Protein AF-A0A931T8P1-F1 (afdb_monomer)

Nearest PDB structures (foldseek):
  6kga-assembly1_B  TM=2.476E-01  e=2.504E-01  Dromaius novaehollandiae
  2adz-assembly1_A  TM=4.518E-01  e=5.909E+00  Mus musculus
  7ud3-assembly2_C  TM=3.836E-01  e=9.209E+00  Homo sapiens

Solvent-accessible surface area (backbone atoms only — not comparable to full-atom values): 9535 Å² total; per-residue (Å²): 138,86,88,91,84,83,76,74,70,63,64,65,60,59,72,73,62,67,66,75,72,89,51,66,52,67,43,78,44,96,94,48,75,41,74,41,52,56,93,40,52,57,34,38,37,40,29,64,52,65,60,58,73,47,12,34,28,38,38,31,31,76,99,34,92,88,38,49,74,38,52,19,65,61,14,51,51,47,50,47,52,45,61,70,35,59,73,64,40,67,45,34,51,75,42,84,44,93,87,20,41,32,30,44,32,58,89,43,52,78,48,77,48,78,44,74,61,49,103,91,40,67,16,35,25,38,43,34,34,84,88,53,72,50,75,39,58,36,71,61,18,54,54,50,46,63,68,70,55,60,87,72,81,75,74,75,82,81,78,84,126

pLDDT: mean 84.27, std 18.4, range [35.88, 97.69]

Foldseek 3Di:
DDDPPDDPVVVVVVVVPPPPDFDWQWADDPNRIDTAGLVFWAKWKWACPPPQQATKIFTDGPPDNRGDIDHGPRNVVSVVVCCVPPVNVVQFDWDDDDNIIMTGGPVFFPDWDWDPDDPPAFIWIWGDGDPGIDIDTHPRRVVVCPVPCDPPPPDPPPPDD

Mean predicted aligned error: 9.74 Å

Structure (mmCIF, N/CA/C/O backbone):
data_AF-A0A931T8P1-F1
#
_entry.id   AF-A0A931T8P1-F1
#
loop_
_atom_site.group_PDB
_atom_site.id
_atom_site.type_symbol
_atom_site.label_atom_id
_atom_site.label_alt_id
_atom_site.label_comp_id
_atom_site.label_asym_id
_atom_site.label_entity_id
_atom_site.label_seq_id
_atom_site.pdbx_PDB_ins_code
_atom_site.Cartn_x
_atom_site.Cartn_y
_atom_site.Cartn_z
_atom_site.occupancy
_atom_site.B_iso_or_equiv
_atom_site.auth_seq_id
_atom_site.auth_comp_id
_atom_site.auth_asym_id
_atom_site.auth_atom_id
_atom_site.pdbx_PDB_model_num
ATOM 1 N N . MET A 1 1 ? -45.183 -29.418 -33.004 1.00 39.59 1 MET A N 1
ATOM 2 C CA . MET A 1 1 ? -43.830 -29.172 -33.555 1.00 39.59 1 MET A CA 1
ATOM 3 C C . MET A 1 1 ? -43.390 -27.793 -33.055 1.00 39.59 1 MET A C 1
ATOM 5 O O . MET A 1 1 ? -43.875 -26.800 -33.564 1.00 39.59 1 MET A O 1
ATOM 9 N N . ARG A 1 2 ? -42.958 -27.683 -31.793 1.00 43.38 2 ARG A N 1
ATOM 10 C CA . ARG A 1 2 ? -41.586 -27.804 -31.252 1.00 43.38 2 ARG A CA 1
ATOM 11 C C . ARG A 1 2 ? -40.631 -26.681 -31.710 1.00 43.38 2 ARG A C 1
ATOM 13 O O . ARG A 1 2 ? -40.251 -26.634 -32.868 1.00 43.38 2 ARG A O 1
ATOM 20 N N . ILE A 1 3 ? -40.202 -25.908 -30.699 1.00 42.41 3 ILE A N 1
ATOM 21 C CA . ILE A 1 3 ? -38.973 -25.099 -30.575 1.00 42.41 3 ILE A CA 1
ATOM 22 C C . ILE A 1 3 ? -39.075 -23.634 -31.053 1.00 42.41 3 ILE A C 1
ATOM 24 O O . ILE A 1 3 ? -38.736 -23.289 -32.177 1.00 42.41 3 ILE A O 1
ATOM 28 N N . ARG A 1 4 ? -39.477 -22.744 -30.132 1.00 48.75 4 ARG A N 1
ATOM 29 C CA . ARG A 1 4 ? -39.197 -21.288 -30.174 1.00 48.75 4 ARG A CA 1
ATOM 30 C C . ARG A 1 4 ? -38.677 -20.740 -28.833 1.00 48.75 4 ARG A C 1
ATOM 32 O O . ARG A 1 4 ? -38.864 -19.573 -28.520 1.00 48.75 4 ARG A O 1
ATOM 39 N N . VAL A 1 5 ? -38.018 -21.570 -28.026 1.00 48.50 5 VAL A N 1
ATOM 40 C CA . VAL A 1 5 ? -37.442 -21.143 -26.739 1.00 48.50 5 VAL A CA 1
ATOM 41 C C . VAL A 1 5 ? -36.060 -21.764 -26.592 1.00 48.50 5 VAL A C 1
ATOM 43 O O . VAL A 1 5 ? -35.934 -22.794 -25.945 1.00 48.50 5 VAL A O 1
ATOM 46 N N . LEU A 1 6 ? -35.041 -21.217 -27.266 1.00 42.69 6 LEU A N 1
ATOM 47 C CA . LEU A 1 6 ? -33.640 -21.597 -27.001 1.00 42.69 6 LEU A CA 1
ATOM 48 C C . LEU A 1 6 ? -32.582 -20.669 -27.629 1.00 42.69 6 LEU A C 1
ATOM 50 O O . LEU A 1 6 ? -31.492 -21.126 -27.940 1.00 42.69 6 LEU A O 1
ATOM 54 N N . LEU A 1 7 ? -32.861 -19.370 -27.812 1.00 44.62 7 LEU A N 1
ATOM 55 C CA . LEU A 1 7 ? -31.841 -18.428 -28.321 1.00 44.62 7 LEU A CA 1
ATOM 56 C C . LEU A 1 7 ? -31.518 -17.237 -27.404 1.00 44.62 7 LEU A C 1
ATOM 58 O O . LEU A 1 7 ? -30.607 -16.482 -27.712 1.00 44.62 7 LEU A O 1
ATOM 62 N N . ALA A 1 8 ? -32.200 -17.079 -26.264 1.00 44.53 8 ALA A N 1
ATOM 63 C CA . ALA A 1 8 ? -31.899 -16.003 -25.307 1.00 44.53 8 ALA A CA 1
ATOM 64 C C . ALA A 1 8 ? -30.975 -16.442 -24.153 1.00 44.53 8 ALA A C 1
ATOM 66 O O . ALA A 1 8 ? -30.329 -15.607 -23.530 1.00 44.53 8 ALA A O 1
ATOM 67 N N . ALA A 1 9 ? -30.861 -17.747 -23.883 1.00 45.34 9 ALA A N 1
ATOM 68 C CA . ALA A 1 9 ? -30.047 -18.259 -22.775 1.00 45.34 9 ALA A CA 1
ATOM 69 C C . ALA A 1 9 ? -28.552 -18.422 -23.121 1.00 45.34 9 ALA A C 1
ATOM 71 O O . ALA A 1 9 ? -27.733 -18.566 -22.219 1.00 45.34 9 ALA A O 1
ATOM 72 N N . LEU A 1 10 ? -28.176 -18.377 -24.406 1.00 39.25 10 LEU A N 1
ATOM 73 C CA . LEU A 1 10 ? -26.789 -18.601 -24.832 1.00 39.25 10 LEU A CA 1
ATOM 74 C C . LEU A 1 10 ? -25.939 -17.316 -24.843 1.00 39.25 10 LEU A C 1
ATOM 76 O O . LEU A 1 10 ? -24.724 -17.395 -24.719 1.00 39.25 10 LEU A O 1
ATOM 80 N N . ALA A 1 11 ? -26.552 -16.129 -24.913 1.00 40.81 11 ALA A N 1
ATOM 81 C CA . ALA A 1 11 ? -25.815 -14.861 -24.840 1.00 40.81 11 ALA A CA 1
ATOM 82 C C . ALA A 1 11 ? -25.398 -14.497 -23.402 1.00 40.81 11 ALA A C 1
ATOM 84 O O . ALA A 1 11 ? -24.352 -13.891 -23.201 1.00 40.81 11 ALA A O 1
ATOM 85 N N . VAL A 1 12 ? -26.168 -14.924 -22.394 1.00 44.34 12 VAL A N 1
ATOM 86 C CA . VAL A 1 12 ? -25.848 -14.681 -20.974 1.00 44.34 12 VAL A CA 1
ATOM 87 C C . VAL A 1 12 ? -24.697 -15.575 -20.494 1.00 44.34 12 VAL A C 1
ATOM 89 O O . VAL A 1 12 ? -23.929 -15.172 -19.628 1.00 44.34 12 VAL A O 1
ATOM 92 N N . ALA A 1 13 ? -24.514 -16.751 -21.103 1.00 42.47 13 ALA A N 1
ATOM 93 C CA . ALA A 1 13 ? -23.442 -17.683 -20.750 1.00 42.47 13 ALA A CA 1
ATOM 94 C C . ALA A 1 13 ? -22.074 -17.338 -21.377 1.00 42.47 13 ALA A C 1
ATOM 96 O O . ALA A 1 13 ? -21.050 -17.779 -20.861 1.00 42.47 13 ALA A O 1
ATOM 97 N N . LEU A 1 14 ? -22.024 -16.534 -22.451 1.00 38.12 14 LEU A N 1
ATOM 98 C CA . LEU A 1 14 ? -20.751 -16.078 -23.034 1.00 38.12 14 LEU A CA 1
ATOM 99 C C . LEU A 1 14 ? -20.153 -14.854 -22.326 1.00 38.12 14 LEU A C 1
ATOM 101 O O . LEU A 1 14 ? -18.945 -14.651 -22.401 1.00 38.12 14 LEU A O 1
ATOM 105 N N . SER A 1 15 ? -20.946 -14.075 -21.583 1.00 35.88 15 SER A N 1
ATOM 106 C CA . SER A 1 15 ? -20.415 -12.998 -20.729 1.00 35.88 15 SER A CA 1
ATOM 107 C C . SER A 1 15 ? -19.780 -13.520 -19.438 1.00 35.88 15 SER A C 1
ATOM 109 O O . SER A 1 15 ? -19.019 -12.807 -18.796 1.00 35.88 15 SER A O 1
ATOM 111 N N . SER A 1 16 ? -20.056 -14.771 -19.061 1.00 39.94 16 SER A N 1
ATOM 112 C CA . SER A 1 16 ? -19.454 -15.428 -17.893 1.00 39.94 16 SER A CA 1
ATOM 113 C C . SER A 1 16 ? -18.076 -16.039 -18.186 1.00 39.94 16 SER A C 1
ATOM 115 O O . SER A 1 16 ? -17.453 -16.589 -17.283 1.00 39.94 16 SER A O 1
ATOM 117 N N . LEU A 1 17 ? -17.606 -15.959 -19.439 1.00 42.06 17 LEU A N 1
ATOM 118 C CA . LEU A 1 17 ? -16.339 -16.527 -19.908 1.00 42.06 17 LEU A CA 1
ATOM 119 C C . LEU A 1 17 ? -15.282 -15.466 -20.250 1.00 42.06 17 LEU A C 1
ATOM 121 O O . LEU A 1 17 ? -14.350 -15.743 -21.002 1.00 42.06 17 LEU A O 1
ATOM 125 N N . THR A 1 18 ? -15.336 -14.276 -19.647 1.00 48.19 18 THR A N 1
ATOM 126 C CA . THR A 1 18 ? -14.094 -13.525 -19.419 1.00 48.19 18 THR A CA 1
ATOM 127 C C . THR A 1 18 ? -13.353 -14.212 -18.277 1.00 48.19 18 THR A C 1
ATOM 129 O O . THR A 1 18 ? -13.348 -13.740 -17.140 1.00 48.19 18 THR A O 1
ATOM 132 N N . ALA A 1 19 ? -12.769 -15.377 -18.574 1.00 44.78 19 ALA A N 1
ATOM 133 C CA . ALA A 1 19 ? -11.626 -15.872 -17.825 1.00 44.78 19 ALA A CA 1
ATOM 134 C C . ALA A 1 19 ? -10.693 -14.671 -17.650 1.00 44.78 19 ALA A C 1
ATOM 136 O O . ALA A 1 19 ? -10.307 -14.069 -18.653 1.00 44.78 19 ALA A O 1
ATOM 137 N N . GLY A 1 20 ? -10.490 -14.251 -16.397 1.00 48.31 20 GLY A N 1
ATOM 138 C CA . GLY A 1 20 ? -9.841 -12.988 -16.063 1.00 48.31 20 GLY A CA 1
ATOM 139 C C . GLY A 1 20 ? -8.595 -12.813 -16.914 1.00 48.31 20 GLY A C 1
ATOM 140 O O . GLY A 1 20 ? -7.676 -13.630 -16.835 1.00 48.31 20 GLY A O 1
ATOM 141 N N . ALA A 1 21 ? -8.604 -11.807 -17.790 1.00 57.75 21 ALA A N 1
ATOM 142 C CA . ALA A 1 21 ? -7.398 -11.446 -18.508 1.00 57.75 21 ALA A CA 1
ATOM 143 C C . ALA A 1 21 ? -6.332 -11.198 -17.440 1.00 57.75 21 ALA A C 1
ATOM 145 O O . ALA A 1 21 ? -6.588 -10.476 -16.479 1.00 57.75 21 ALA A O 1
ATOM 146 N N . ALA A 1 22 ? -5.184 -11.865 -17.556 1.00 65.31 22 ALA A N 1
ATOM 147 C CA . ALA A 1 22 ? -4.084 -11.610 -16.644 1.00 65.31 22 ALA A CA 1
ATOM 148 C C . ALA A 1 22 ? -3.730 -10.122 -16.755 1.00 65.31 22 ALA A C 1
ATOM 150 O O . ALA A 1 22 ? -3.305 -9.671 -17.820 1.00 65.31 22 ALA A O 1
ATOM 151 N N . SER A 1 23 ? -3.957 -9.382 -15.676 1.00 84.19 23 SER A N 1
ATOM 152 C CA . SER A 1 23 ? -3.623 -7.967 -15.568 1.00 84.19 23 SER A CA 1
ATOM 153 C C . SER A 1 23 ? -2.206 -7.823 -15.003 1.00 84.19 23 SER A C 1
ATOM 155 O O . SER A 1 23 ? -1.760 -8.644 -14.186 1.00 84.19 23 SER A O 1
ATOM 157 N N . TRP A 1 24 ? -1.461 -6.829 -15.488 1.00 92.06 24 TRP A N 1
ATOM 158 C CA . TRP A 1 24 ? -0.020 -6.706 -15.266 1.00 92.06 24 TRP A CA 1
ATOM 159 C C . TRP A 1 24 ? 0.364 -5.295 -14.831 1.00 92.06 24 TRP A C 1
ATOM 161 O O . TRP A 1 24 ? 0.058 -4.325 -15.519 1.00 92.06 24 TRP A O 1
ATOM 171 N N . ILE A 1 25 ? 1.169 -5.196 -13.773 1.00 92.62 25 ILE A N 1
ATOM 172 C CA . ILE A 1 25 ? 1.902 -3.974 -13.438 1.00 92.62 25 ILE A CA 1
ATOM 173 C C . ILE A 1 25 ? 3.229 -3.993 -14.190 1.00 92.62 25 ILE A C 1
ATOM 175 O O . ILE A 1 25 ? 4.045 -4.898 -14.010 1.00 92.62 25 ILE A O 1
ATOM 179 N N . VAL A 1 26 ? 3.457 -2.986 -15.025 1.00 93.62 26 VAL A N 1
ATOM 180 C CA . VAL A 1 26 ? 4.627 -2.906 -15.902 1.00 93.62 26 VAL A CA 1
ATOM 181 C C . VAL A 1 26 ? 5.581 -1.830 -15.391 1.00 93.62 26 VAL A C 1
ATOM 183 O O . VAL A 1 26 ? 5.192 -0.672 -15.256 1.00 93.62 26 VAL A O 1
ATOM 186 N N . VAL A 1 27 ? 6.830 -2.203 -15.101 1.00 94.75 27 VAL A N 1
ATOM 187 C CA . VAL A 1 27 ? 7.840 -1.298 -14.527 1.00 94.75 27 VAL A CA 1
ATOM 188 C C . VAL A 1 27 ? 9.225 -1.471 -15.166 1.00 94.75 27 VAL A C 1
ATOM 190 O O . VAL A 1 27 ? 9.566 -2.573 -15.601 1.00 94.75 27 VAL A O 1
ATOM 193 N N . PRO A 1 28 ? 10.071 -0.425 -15.198 1.00 93.56 28 PRO A N 1
ATOM 194 C CA . PRO A 1 28 ? 11.444 -0.520 -15.704 1.00 93.56 28 PRO A CA 1
ATOM 195 C C . PRO A 1 28 ? 12.323 -1.462 -14.872 1.00 93.56 28 PRO A C 1
ATOM 197 O O . PRO A 1 28 ? 12.295 -1.431 -13.640 1.00 93.56 28 PRO A O 1
ATOM 200 N 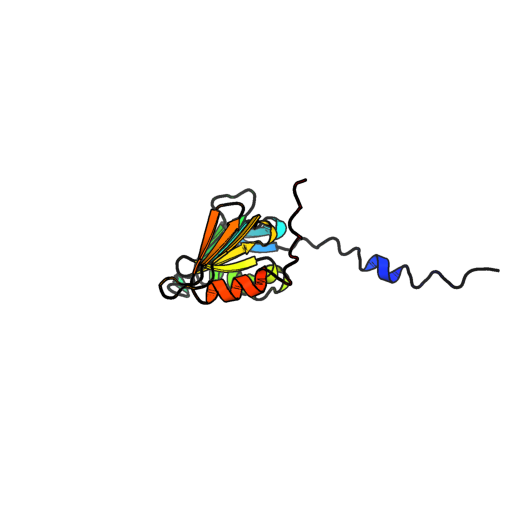N . HIS A 1 29 ? 13.138 -2.302 -15.515 1.00 93.69 29 HIS A N 1
ATOM 201 C CA . HIS A 1 29 ? 14.004 -3.276 -14.840 1.00 93.69 29 HIS A CA 1
ATOM 202 C C . HIS A 1 29 ? 15.232 -3.643 -15.685 1.00 93.69 29 HIS A C 1
ATOM 204 O O . HIS A 1 29 ? 15.084 -4.158 -16.787 1.00 93.69 29 HIS A O 1
ATOM 210 N N . MET A 1 30 ? 16.443 -3.410 -15.157 1.00 90.81 30 MET A N 1
ATOM 211 C CA . MET A 1 30 ? 17.728 -3.807 -15.769 1.00 90.81 30 MET A CA 1
ATOM 212 C C . MET A 1 30 ? 17.883 -3.415 -17.255 1.00 90.81 30 MET A C 1
ATOM 214 O O . MET A 1 30 ? 18.361 -4.202 -18.065 1.00 90.81 30 MET A O 1
ATOM 218 N N . GLY A 1 31 ? 17.457 -2.204 -17.631 1.00 89.44 31 GLY A N 1
ATOM 219 C CA . GLY A 1 31 ? 17.498 -1.733 -19.025 1.00 89.44 31 GLY A CA 1
ATOM 220 C C . GLY A 1 31 ? 16.372 -2.269 -19.920 1.00 89.44 31 GLY A C 1
ATOM 221 O O . GLY A 1 31 ? 16.335 -1.952 -21.104 1.00 89.44 31 GLY A O 1
ATOM 222 N N . GLY A 1 32 ? 15.448 -3.051 -19.363 1.00 94.75 32 GLY A N 1
ATOM 223 C CA . GLY A 1 32 ? 14.228 -3.511 -20.014 1.00 94.75 32 GLY A CA 1
ATOM 224 C C . GLY A 1 32 ? 12.991 -3.266 -19.153 1.00 94.75 32 GLY A C 1
ATOM 225 O O . GLY A 1 32 ? 12.919 -2.312 -18.372 1.00 94.75 32 GLY A O 1
ATOM 226 N N . THR A 1 33 ? 12.009 -4.151 -19.291 1.00 94.69 33 THR A N 1
ATOM 227 C CA . THR A 1 33 ? 10.697 -4.031 -18.654 1.00 94.69 33 THR A CA 1
ATOM 228 C C . THR A 1 33 ? 10.351 -5.309 -17.903 1.00 94.69 33 THR A C 1
ATOM 230 O O . THR A 1 33 ? 10.469 -6.408 -18.440 1.00 94.69 33 THR A O 1
ATOM 233 N N . LEU A 1 34 ? 9.892 -5.159 -16.665 1.00 95.00 34 LEU A N 1
ATOM 234 C CA . LEU A 1 34 ? 9.336 -6.229 -15.853 1.00 95.00 34 LEU A CA 1
ATOM 235 C C . LEU A 1 34 ? 7.812 -6.089 -15.825 1.00 95.00 34 LEU A C 1
ATOM 237 O O . LEU A 1 34 ? 7.296 -5.048 -15.422 1.00 95.00 34 LEU A O 1
ATOM 241 N N . ALA A 1 35 ? 7.106 -7.148 -16.216 1.00 94.75 35 ALA A N 1
ATOM 242 C CA . ALA A 1 35 ? 5.663 -7.267 -16.051 1.00 94.75 35 ALA A CA 1
ATOM 243 C C . ALA A 1 35 ? 5.364 -8.161 -14.840 1.00 94.75 35 ALA A C 1
ATOM 245 O O . ALA A 1 35 ? 5.755 -9.328 -14.801 1.00 94.75 35 ALA A O 1
ATOM 246 N N . ILE A 1 36 ? 4.678 -7.609 -13.844 1.00 94.69 36 ILE A N 1
ATOM 247 C CA . ILE A 1 36 ? 4.308 -8.285 -12.600 1.00 94.69 36 ILE A CA 1
ATOM 248 C C . ILE A 1 36 ? 2.824 -8.620 -12.675 1.00 94.69 36 ILE A C 1
ATOM 250 O O . ILE A 1 36 ? 1.997 -7.725 -12.818 1.00 94.69 36 ILE A O 1
ATOM 254 N N . ASN A 1 37 ? 2.478 -9.902 -12.571 1.00 92.69 37 ASN A N 1
ATOM 255 C CA . ASN A 1 37 ? 1.080 -10.323 -12.547 1.00 92.69 37 ASN A CA 1
ATOM 256 C C . ASN A 1 37 ? 0.400 -9.782 -11.277 1.00 92.69 37 ASN A C 1
ATOM 258 O O . ASN A 1 37 ? 0.863 -10.049 -10.165 1.00 92.69 37 ASN A O 1
ATOM 262 N N . GLU A 1 38 ? -0.702 -9.050 -11.428 1.00 90.50 38 GLU A N 1
ATOM 263 C CA . GLU A 1 38 ? -1.421 -8.418 -10.314 1.00 90.50 38 GLU A CA 1
ATOM 264 C C . GLU A 1 38 ? -1.952 -9.424 -9.280 1.00 90.50 38 GLU A C 1
ATOM 266 O O . GLU A 1 38 ? -2.015 -9.142 -8.076 1.00 90.50 38 GLU A O 1
ATOM 271 N N . ASP A 1 39 ? -2.277 -10.644 -9.712 1.00 89.62 39 ASP A N 1
ATOM 272 C CA . ASP A 1 39 ? -2.711 -11.725 -8.826 1.00 89.62 39 ASP A CA 1
ATOM 273 C C . ASP A 1 39 ? -1.595 -12.226 -7.907 1.00 89.62 39 ASP A C 1
ATOM 275 O O . ASP A 1 39 ? -1.877 -12.852 -6.888 1.00 89.62 39 ASP A O 1
ATOM 279 N N . ARG A 1 40 ? -0.340 -11.890 -8.219 1.00 91.88 40 ARG A N 1
ATOM 280 C CA . ARG A 1 40 ? 0.843 -12.250 -7.430 1.00 91.88 40 ARG A CA 1
ATOM 281 C C . ARG A 1 40 ? 1.406 -11.104 -6.597 1.00 91.88 40 ARG A C 1
ATOM 283 O O . ARG A 1 40 ? 2.361 -11.316 -5.856 1.00 91.88 40 ARG A O 1
ATOM 290 N N . VAL A 1 41 ? 0.841 -9.900 -6.686 1.00 92.50 41 VAL A N 1
ATOM 291 C CA . VAL A 1 41 ? 1.298 -8.745 -5.896 1.00 92.50 41 VAL A CA 1
ATOM 292 C C . VAL A 1 41 ? 0.960 -8.939 -4.413 1.00 92.50 41 VAL A C 1
ATOM 294 O O . VAL A 1 41 ? -0.197 -9.117 -4.038 1.00 92.50 41 VAL A O 1
ATOM 297 N N . GLY A 1 42 ? 1.974 -8.919 -3.554 1.00 91.62 42 GLY A N 1
ATOM 298 C CA . GLY A 1 42 ? 1.848 -9.091 -2.108 1.00 91.62 42 GLY A CA 1
ATOM 299 C C . GLY A 1 42 ? 1.584 -7.782 -1.369 1.00 91.62 42 GLY A C 1
ATOM 300 O O . GLY A 1 42 ? 0.699 -7.735 -0.528 1.00 91.62 42 GLY A O 1
ATOM 301 N N . THR A 1 43 ? 2.317 -6.715 -1.680 1.00 93.50 43 THR A N 1
ATOM 302 C CA . THR A 1 43 ? 2.063 -5.354 -1.180 1.00 93.50 43 THR A CA 1
ATOM 303 C C . THR A 1 43 ? 2.630 -4.334 -2.160 1.00 93.50 43 THR A C 1
ATOM 305 O O . THR A 1 43 ? 3.547 -4.631 -2.930 1.00 93.50 43 THR A O 1
ATOM 308 N N . VAL A 1 44 ? 2.094 -3.118 -2.111 1.00 96.50 44 VAL A N 1
ATOM 309 C CA . VAL A 1 44 ? 2.643 -1.959 -2.821 1.00 96.50 44 VAL A CA 1
ATOM 310 C C . VAL A 1 44 ? 2.918 -0.875 -1.795 1.00 96.50 44 VAL A C 1
ATOM 312 O O . VAL A 1 44 ? 2.052 -0.583 -0.983 1.00 96.50 44 VAL A O 1
ATOM 315 N N . TRP A 1 45 ? 4.095 -0.271 -1.814 1.00 96.75 45 TRP A N 1
ATOM 316 C CA . TRP A 1 45 ? 4.404 0.902 -1.006 1.00 96.75 45 TRP A CA 1
ATOM 317 C C . TRP A 1 45 ? 4.895 2.024 -1.907 1.00 96.75 45 TRP A C 1
ATOM 319 O O . TRP A 1 45 ? 5.763 1.798 -2.746 1.00 96.75 45 TRP A O 1
ATOM 329 N N . TYR A 1 46 ? 4.342 3.216 -1.730 1.00 97.69 46 TYR A N 1
ATOM 330 C CA . TYR A 1 46 ? 4.740 4.412 -2.455 1.00 97.69 46 TYR A CA 1
ATOM 331 C C . TYR A 1 46 ? 5.062 5.542 -1.484 1.00 97.69 46 TYR A C 1
ATOM 333 O O . TYR A 1 46 ? 4.241 5.841 -0.620 1.00 97.69 46 TYR A O 1
ATOM 341 N N . SER A 1 47 ? 6.209 6.192 -1.651 1.00 97.06 47 SER A N 1
ATOM 342 C CA . SER A 1 47 ? 6.546 7.453 -0.990 1.00 97.06 47 SER A CA 1
ATOM 343 C C . SER A 1 47 ? 6.718 8.557 -2.029 1.00 97.06 47 SER A C 1
ATOM 345 O O . SER A 1 47 ? 7.428 8.377 -3.020 1.00 97.06 47 SER A O 1
ATOM 347 N N . SER A 1 48 ? 6.074 9.696 -1.771 1.00 93.44 48 SER A N 1
ATOM 348 C CA . SER A 1 48 ? 6.203 10.947 -2.526 1.00 93.44 48 SER A CA 1
ATOM 349 C C . SER A 1 48 ? 7.286 11.874 -1.963 1.00 93.44 48 SER A C 1
ATOM 351 O O . SER A 1 48 ? 7.393 13.035 -2.362 1.00 93.44 48 SER A O 1
ATOM 353 N N . GLU A 1 49 ? 8.046 11.420 -0.966 1.00 89.38 49 GLU A N 1
ATOM 354 C CA . GLU A 1 49 ? 9.051 12.250 -0.311 1.00 89.38 49 GLU A CA 1
ATOM 355 C C . GLU A 1 49 ? 10.132 12.689 -1.312 1.00 89.38 49 GLU A C 1
ATOM 357 O O . GLU A 1 49 ? 10.659 11.889 -2.080 1.00 89.38 49 GLU A O 1
ATOM 362 N N . GLY A 1 50 ? 10.453 13.986 -1.337 1.00 76.00 50 GLY A N 1
ATOM 363 C CA . GLY A 1 50 ? 11.477 14.528 -2.237 1.00 76.00 50 GLY A CA 1
ATOM 364 C C . GLY A 1 50 ? 11.106 14.496 -3.725 1.00 76.00 50 GLY A C 1
ATOM 365 O O . GLY A 1 50 ? 11.997 14.532 -4.577 1.00 76.00 50 GLY A O 1
ATOM 366 N N . GLU A 1 51 ? 9.817 14.407 -4.061 1.00 79.06 51 GLU A N 1
ATOM 367 C CA . GLU A 1 51 ? 9.331 14.431 -5.441 1.00 79.06 51 GLU A CA 1
ATOM 368 C C . GLU A 1 51 ? 9.882 15.617 -6.269 1.00 79.06 51 GLU A C 1
ATOM 370 O O . GLU A 1 51 ? 9.997 16.737 -5.765 1.00 79.06 51 GLU A O 1
ATOM 375 N N . PRO A 1 52 ? 10.199 15.400 -7.563 1.00 76.44 52 PRO A N 1
ATOM 376 C CA . PRO A 1 52 ? 10.091 14.132 -8.292 1.00 76.44 52 PRO A CA 1
ATOM 377 C C . PRO A 1 52 ? 11.288 13.189 -8.087 1.00 76.44 52 PRO A C 1
ATOM 379 O O . PRO A 1 52 ? 11.186 12.021 -8.434 1.00 76.44 52 PRO A O 1
ATOM 382 N N . ALA A 1 53 ? 12.420 13.660 -7.555 1.00 80.81 53 ALA A N 1
ATOM 383 C CA . ALA A 1 53 ? 13.671 12.892 -7.515 1.00 80.81 53 ALA A CA 1
ATOM 384 C C . ALA A 1 53 ? 13.699 11.798 -6.429 1.00 80.81 53 ALA A C 1
ATOM 386 O O . ALA A 1 53 ? 14.341 10.767 -6.621 1.00 80.81 53 ALA A O 1
ATOM 387 N N . GLY A 1 54 ? 13.006 12.019 -5.312 1.00 87.94 54 GLY A N 1
ATOM 388 C CA . GLY A 1 54 ? 12.930 11.103 -4.170 1.00 87.94 54 GLY A CA 1
ATOM 389 C C . GLY A 1 54 ? 11.748 10.130 -4.201 1.00 87.94 54 GLY A C 1
ATOM 390 O O . GLY A 1 54 ? 11.703 9.206 -3.388 1.00 87.94 54 GLY A O 1
ATOM 391 N N . ALA A 1 55 ? 10.828 10.281 -5.166 1.00 95.38 55 ALA A N 1
ATOM 392 C CA . ALA A 1 55 ? 9.674 9.396 -5.290 1.00 95.38 55 ALA A CA 1
ATOM 393 C C . ALA A 1 55 ? 10.131 7.940 -5.377 1.00 95.38 55 ALA A C 1
ATOM 395 O O . ALA A 1 55 ? 11.016 7.612 -6.170 1.00 95.38 55 ALA A O 1
ATOM 396 N N . THR A 1 56 ? 9.531 7.065 -4.578 1.00 96.81 56 THR A N 1
ATOM 397 C CA . THR A 1 56 ? 9.920 5.656 -4.509 1.00 96.81 56 THR A CA 1
ATOM 398 C C . THR A 1 56 ? 8.683 4.776 -4.500 1.00 96.81 56 THR A C 1
ATOM 400 O O . THR A 1 56 ? 7.802 4.936 -3.663 1.00 96.81 56 THR A O 1
ATOM 403 N N . LEU A 1 57 ? 8.640 3.807 -5.411 1.00 97.25 57 LEU A N 1
ATOM 404 C CA . LEU A 1 57 ? 7.624 2.765 -5.476 1.00 97.25 57 LEU A CA 1
ATOM 405 C C . LEU A 1 57 ? 8.289 1.413 -5.229 1.00 97.25 57 LEU A C 1
ATOM 407 O O . LEU A 1 57 ? 9.219 1.034 -5.939 1.00 97.25 57 LEU A O 1
ATOM 411 N N . ARG A 1 58 ? 7.782 0.656 -4.260 1.00 96.69 58 ARG A N 1
ATOM 412 C CA . ARG A 1 58 ? 8.173 -0.727 -3.990 1.00 96.69 58 ARG A CA 1
ATOM 413 C C . ARG A 1 58 ? 6.981 -1.655 -4.183 1.00 96.69 58 ARG A C 1
ATOM 415 O O . ARG A 1 58 ? 5.930 -1.446 -3.589 1.00 96.69 58 ARG A O 1
ATOM 422 N N . ILE A 1 59 ? 7.164 -2.710 -4.968 1.00 96.56 59 ILE A N 1
ATOM 423 C CA . ILE A 1 59 ? 6.151 -3.739 -5.222 1.00 96.56 59 ILE A CA 1
ATOM 424 C C . ILE A 1 59 ? 6.710 -5.078 -4.745 1.00 96.56 59 ILE A C 1
ATOM 426 O O . ILE A 1 59 ? 7.651 -5.598 -5.347 1.00 96.56 59 ILE A O 1
ATOM 430 N N . LEU A 1 60 ? 6.147 -5.642 -3.677 1.00 94.88 60 LEU A N 1
ATOM 431 C CA . LEU A 1 60 ? 6.419 -7.026 -3.285 1.00 94.88 60 LEU A CA 1
ATOM 432 C C . LEU A 1 60 ? 5.512 -7.952 -4.096 1.00 94.88 60 LEU A C 1
ATOM 434 O O . LEU A 1 60 ? 4.323 -7.670 -4.247 1.00 94.88 60 LEU A O 1
ATOM 438 N N . TYR A 1 61 ? 6.042 -9.062 -4.602 1.00 93.00 61 TYR A N 1
ATOM 439 C CA . TYR A 1 61 ? 5.266 -10.049 -5.355 1.00 93.00 61 TYR A CA 1
ATOM 440 C C . TYR A 1 61 ? 5.820 -11.463 -5.162 1.00 93.00 61 TYR A C 1
ATOM 442 O O . TYR A 1 61 ? 6.977 -11.653 -4.783 1.00 93.00 61 TYR A O 1
ATOM 450 N N . GLU A 1 62 ? 4.978 -12.466 -5.399 1.00 91.06 62 GLU A N 1
ATOM 451 C CA . GLU A 1 62 ? 5.339 -13.877 -5.254 1.00 91.06 62 GLU A CA 1
ATOM 452 C C . GLU A 1 62 ? 6.584 -14.229 -6.083 1.00 91.06 62 GLU A C 1
ATOM 454 O O . GLU A 1 62 ? 6.674 -13.910 -7.269 1.00 91.06 62 GLU A O 1
ATOM 459 N N . GLY A 1 63 ? 7.549 -14.899 -5.450 1.00 88.38 63 GLY A N 1
ATOM 460 C CA . GLY A 1 63 ? 8.835 -15.239 -6.062 1.00 88.38 63 GLY A CA 1
ATOM 461 C C . GLY A 1 63 ? 9.920 -14.166 -5.911 1.00 88.38 63 GLY A C 1
ATOM 462 O O . GLY A 1 63 ? 11.064 -14.436 -6.263 1.00 88.38 63 GLY A O 1
ATOM 463 N N . ASN A 1 64 ? 9.609 -12.990 -5.349 1.00 88.62 64 ASN A N 1
ATOM 464 C CA . ASN A 1 64 ? 10.600 -11.967 -5.013 1.00 88.62 64 ASN A CA 1
ATOM 465 C C . ASN A 1 64 ? 10.267 -11.262 -3.684 1.00 88.62 64 ASN A C 1
ATOM 467 O O . ASN A 1 64 ? 9.535 -10.271 -3.645 1.00 88.62 64 ASN A O 1
ATOM 471 N N . ALA A 1 65 ? 10.853 -11.762 -2.592 1.00 78.81 65 ALA A N 1
ATOM 472 C CA . ALA A 1 65 ? 10.644 -11.227 -1.245 1.00 78.81 65 ALA A CA 1
ATOM 473 C C . ALA A 1 65 ? 11.249 -9.825 -1.037 1.00 78.81 65 ALA A C 1
ATOM 475 O O . ALA A 1 65 ? 10.752 -9.055 -0.216 1.00 78.81 65 ALA A O 1
ATOM 476 N N . GLU A 1 66 ? 12.296 -9.466 -1.783 1.00 86.94 66 GLU A N 1
ATOM 477 C CA . GLU A 1 66 ? 12.885 -8.120 -1.736 1.00 86.94 66 GLU A CA 1
ATOM 478 C C . GLU A 1 66 ? 12.002 -7.102 -2.477 1.00 86.94 66 GLU A C 1
ATOM 480 O O . GLU A 1 66 ? 11.927 -5.924 -2.103 1.00 86.94 66 GLU A O 1
ATOM 485 N N . GLY A 1 67 ? 11.250 -7.590 -3.463 1.00 92.31 67 GLY A N 1
ATOM 486 C CA . GLY A 1 67 ? 10.364 -6.822 -4.317 1.00 92.31 67 GLY A CA 1
ATOM 48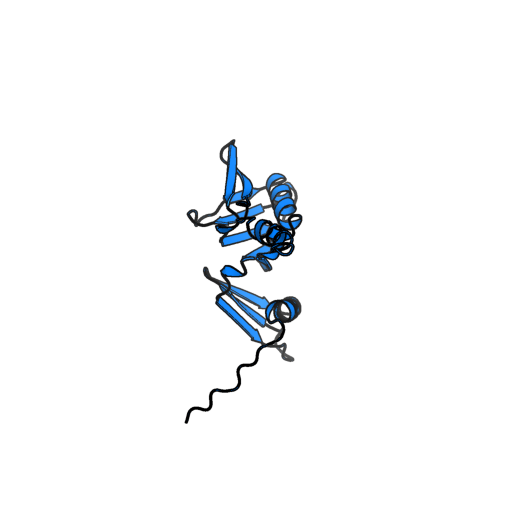7 C C . GLY A 1 67 ? 11.099 -6.022 -5.382 1.00 92.31 67 GLY A C 1
ATOM 488 O O . GLY A 1 67 ? 12.324 -6.022 -5.498 1.00 92.31 67 GLY A O 1
ATOM 489 N N . LYS A 1 68 ? 10.320 -5.314 -6.195 1.00 95.94 68 LYS A N 1
ATOM 490 C CA . LYS A 1 68 ? 10.828 -4.389 -7.202 1.00 95.94 68 LYS A CA 1
ATOM 491 C C . LYS A 1 68 ? 10.718 -2.960 -6.692 1.00 95.94 68 LYS A C 1
ATOM 493 O O . LYS A 1 68 ? 9.618 -2.502 -6.403 1.00 95.94 68 LYS A O 1
ATOM 498 N N . VAL A 1 69 ? 11.852 -2.266 -6.640 1.00 96.75 69 VAL A N 1
ATOM 499 C CA . VAL A 1 69 ? 11.928 -0.826 -6.376 1.00 96.75 69 VAL A CA 1
ATOM 500 C C . VAL A 1 69 ? 12.085 -0.055 -7.691 1.00 96.75 69 VAL A C 1
ATOM 502 O O . VAL A 1 69 ? 12.866 -0.443 -8.570 1.00 96.75 69 VAL A O 1
ATOM 505 N N . VAL A 1 70 ? 11.317 1.019 -7.824 1.00 95.81 70 VAL A N 1
ATOM 506 C CA . VAL A 1 70 ? 11.374 2.027 -8.888 1.00 95.81 70 VAL A CA 1
ATOM 507 C C . VAL A 1 70 ? 11.490 3.384 -8.200 1.00 95.81 70 VAL A C 1
ATOM 509 O O . VAL A 1 70 ? 10.876 3.582 -7.152 1.00 95.81 70 VAL A O 1
ATOM 512 N N . THR A 1 71 ? 12.266 4.307 -8.761 1.00 95.62 71 THR A N 1
ATOM 513 C CA . THR A 1 71 ? 12.468 5.643 -8.186 1.00 95.62 71 THR A CA 1
ATOM 514 C C . THR A 1 71 ? 12.205 6.745 -9.209 1.00 95.62 71 THR A C 1
ATOM 516 O O . THR A 1 71 ? 12.081 6.493 -10.410 1.00 95.62 71 THR A O 1
ATOM 519 N N . GLY A 1 72 ? 12.106 7.983 -8.736 1.00 95.06 72 GLY A N 1
ATOM 520 C CA . GLY A 1 72 ? 12.011 9.158 -9.587 1.00 95.06 72 GLY A CA 1
ATOM 521 C C . GLY A 1 72 ? 10.681 9.268 -10.341 1.00 95.06 72 GLY A C 1
ATOM 522 O O . GLY A 1 72 ? 9.640 8.762 -9.921 1.00 95.06 72 GLY A O 1
ATOM 523 N N . ALA A 1 73 ? 10.730 9.882 -11.525 1.00 94.12 73 ALA A N 1
ATOM 524 C CA . ALA A 1 73 ? 9.564 10.044 -12.396 1.00 94.12 73 ALA A CA 1
ATOM 525 C C . ALA A 1 73 ? 8.916 8.706 -12.807 1.00 94.12 73 ALA A C 1
ATOM 527 O O . ALA A 1 73 ? 7.701 8.638 -12.992 1.00 94.12 73 ALA A O 1
ATOM 528 N N . GLU A 1 74 ? 9.702 7.631 -12.915 1.00 94.25 74 GLU A N 1
ATOM 529 C CA . GLU A 1 74 ? 9.188 6.293 -13.227 1.00 94.25 74 GLU A CA 1
ATOM 530 C C . GLU A 1 74 ? 8.330 5.738 -12.084 1.00 94.25 74 GLU A C 1
ATOM 532 O O . GLU A 1 74 ? 7.299 5.115 -12.336 1.00 94.25 74 GLU A O 1
ATOM 537 N N . ALA A 1 75 ? 8.716 6.003 -10.829 1.00 95.75 75 ALA A N 1
ATOM 538 C CA . ALA A 1 75 ? 7.928 5.616 -9.663 1.00 95.75 75 ALA A CA 1
ATOM 539 C C . ALA A 1 75 ? 6.584 6.344 -9.646 1.00 95.75 75 ALA A C 1
ATOM 541 O O . ALA A 1 75 ? 5.554 5.708 -9.440 1.00 95.75 75 ALA A O 1
ATOM 542 N N . MET A 1 76 ? 6.588 7.651 -9.924 1.00 95.50 76 MET A N 1
ATOM 543 C CA . MET A 1 76 ? 5.369 8.461 -10.003 1.00 95.50 76 MET A CA 1
ATOM 544 C C . MET A 1 76 ? 4.438 7.974 -11.118 1.00 95.50 76 MET A C 1
ATOM 546 O O . MET A 1 76 ? 3.233 7.847 -10.909 1.00 95.50 76 MET A O 1
ATOM 550 N N . ALA A 1 77 ? 4.988 7.673 -12.298 1.00 94.69 77 ALA A N 1
ATOM 551 C CA . ALA A 1 77 ? 4.215 7.176 -13.432 1.00 94.69 77 ALA A CA 1
ATOM 552 C C . ALA A 1 77 ? 3.592 5.804 -13.137 1.00 94.69 77 ALA A C 1
ATOM 554 O O . ALA A 1 77 ? 2.399 5.606 -13.366 1.00 94.69 77 ALA A O 1
ATOM 555 N N . ALA A 1 78 ? 4.375 4.876 -12.579 1.00 94.94 78 ALA A N 1
ATOM 556 C CA . ALA A 1 78 ? 3.886 3.557 -12.193 1.00 94.94 78 ALA A CA 1
ATOM 557 C C . ALA A 1 78 ? 2.850 3.639 -11.060 1.00 94.94 78 ALA A C 1
ATOM 559 O O . ALA A 1 78 ? 1.818 2.974 -11.120 1.00 94.94 78 ALA A O 1
ATOM 560 N N . TRP A 1 79 ? 3.075 4.493 -10.058 1.00 96.50 79 TRP A N 1
ATOM 561 C CA . TRP A 1 79 ? 2.115 4.737 -8.984 1.00 96.50 79 TRP A CA 1
ATOM 562 C C . TRP A 1 79 ? 0.800 5.307 -9.510 1.00 96.50 79 TRP A C 1
ATOM 564 O O . TRP A 1 79 ? -0.269 4.795 -9.181 1.00 96.50 79 TRP A O 1
ATOM 574 N N . LYS A 1 80 ? 0.873 6.320 -10.379 1.00 95.31 80 LYS A N 1
ATOM 575 C CA . LYS A 1 80 ? -0.305 6.901 -11.019 1.00 95.31 80 LYS A CA 1
ATOM 576 C C . LYS A 1 80 ? -1.081 5.856 -11.816 1.00 95.31 80 LYS A C 1
ATOM 578 O O . LYS A 1 80 ? -2.294 5.796 -11.676 1.00 95.31 80 LYS A O 1
ATOM 583 N N . ALA A 1 81 ? -0.402 5.008 -12.587 1.00 93.69 81 ALA A N 1
ATOM 584 C CA . ALA A 1 81 ? -1.055 3.929 -13.324 1.00 93.69 81 ALA A CA 1
ATOM 585 C C . ALA A 1 81 ? -1.792 2.949 -12.391 1.00 93.69 81 ALA A C 1
ATOM 587 O O . ALA A 1 81 ? -2.925 2.576 -12.678 1.00 93.69 81 ALA A O 1
ATOM 588 N N . ILE A 1 82 ? -1.190 2.591 -11.248 1.00 94.81 82 ILE A N 1
ATOM 589 C CA . ILE A 1 82 ? -1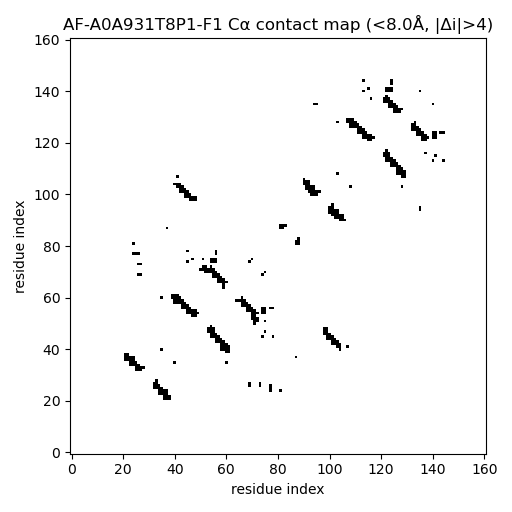.828 1.730 -10.238 1.00 94.81 82 ILE A CA 1
ATOM 590 C C . ILE A 1 82 ? -3.079 2.391 -9.643 1.00 94.81 82 ILE A C 1
ATOM 592 O O . ILE A 1 82 ? -4.072 1.705 -9.424 1.00 94.81 82 ILE A O 1
ATOM 596 N N . GLN A 1 83 ? -3.033 3.696 -9.359 1.00 95.62 83 GLN A N 1
ATOM 597 C CA . GLN A 1 83 ? -4.158 4.427 -8.763 1.00 95.62 83 GLN A CA 1
ATOM 598 C C . GLN A 1 83 ? -5.280 4.735 -9.766 1.00 95.62 83 GLN A C 1
ATOM 600 O O . GLN A 1 83 ? -6.453 4.706 -9.394 1.00 95.62 83 GLN A O 1
ATOM 605 N N . ASP A 1 84 ? -4.934 5.026 -11.022 1.00 94.38 84 ASP A N 1
ATOM 606 C CA . ASP A 1 84 ? -5.899 5.316 -12.089 1.00 94.38 84 ASP A CA 1
ATOM 607 C C . ASP A 1 84 ? -6.644 4.046 -12.543 1.00 94.38 84 ASP A C 1
ATOM 609 O O . ASP A 1 84 ? -7.804 4.119 -12.962 1.00 94.38 84 ASP A O 1
ATOM 613 N N . ASP A 1 85 ? -6.016 2.870 -12.435 1.00 92.94 85 ASP A N 1
ATOM 614 C CA . ASP A 1 85 ? -6.693 1.593 -12.640 1.00 92.94 85 ASP A CA 1
ATOM 615 C C . ASP A 1 85 ? -7.582 1.262 -11.432 1.00 92.94 85 ASP A C 1
ATOM 617 O O . ASP A 1 85 ? -7.162 0.655 -10.446 1.00 92.94 85 ASP A O 1
ATOM 621 N N . SER A 1 86 ? -8.856 1.647 -11.519 1.00 89.88 86 SER A N 1
ATOM 622 C CA . SER A 1 86 ? -9.839 1.379 -10.462 1.00 89.88 86 SER A CA 1
ATOM 623 C C . SER A 1 86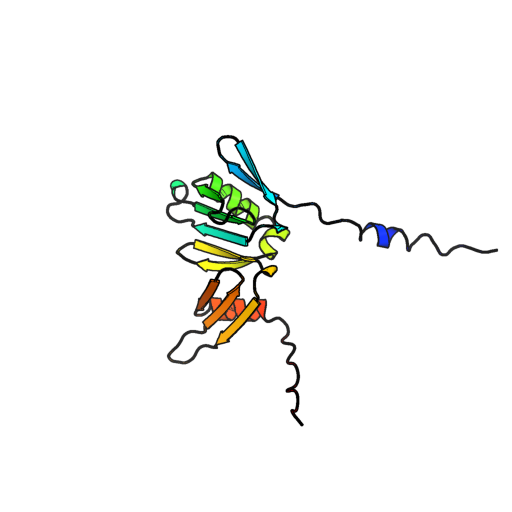 ? -9.986 -0.109 -10.116 1.00 89.88 86 SER A C 1
ATOM 625 O O . SER A 1 86 ? -10.246 -0.438 -8.954 1.00 89.88 86 SER A O 1
ATOM 627 N N . ALA A 1 87 ? -9.802 -1.013 -11.086 1.00 90.94 87 ALA A N 1
ATOM 628 C CA . ALA A 1 87 ? -9.918 -2.444 -10.851 1.00 90.94 87 ALA A CA 1
ATOM 629 C C . ALA A 1 87 ? -8.749 -2.919 -9.991 1.00 90.94 87 ALA A C 1
ATOM 631 O O . ALA A 1 87 ? -8.991 -3.567 -8.974 1.00 90.94 87 ALA A O 1
ATOM 632 N N . LEU A 1 88 ? -7.518 -2.520 -10.319 1.00 91.19 88 LEU A N 1
ATOM 633 C CA . LEU A 1 88 ? -6.327 -2.830 -9.530 1.00 91.19 88 LEU A CA 1
ATOM 634 C C . LEU A 1 88 ? -6.326 -2.119 -8.169 1.00 91.19 88 LEU A C 1
ATOM 636 O O . LEU A 1 88 ? -6.141 -2.768 -7.136 1.00 91.19 88 LEU A O 1
ATOM 640 N N . ALA A 1 89 ? -6.575 -0.810 -8.134 1.00 93.75 89 ALA A N 1
ATOM 641 C CA . ALA A 1 89 ? -6.566 -0.016 -6.909 1.00 93.75 89 ALA A CA 1
ATOM 642 C C . ALA A 1 89 ? -7.577 -0.533 -5.875 1.00 93.75 89 ALA A C 1
ATOM 644 O O . ALA A 1 89 ? -7.288 -0.533 -4.676 1.00 93.75 89 ALA A O 1
ATOM 645 N N . SER A 1 90 ? -8.739 -1.024 -6.325 1.00 93.19 90 SER A N 1
ATOM 646 C CA . SER A 1 90 ? -9.774 -1.589 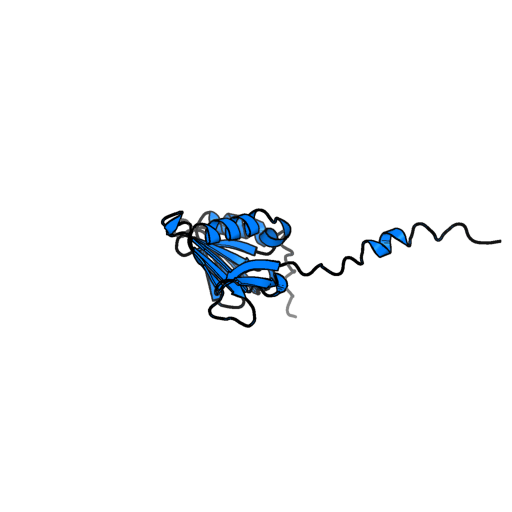-5.448 1.00 93.19 90 SER A CA 1
ATOM 647 C C . SER A 1 90 ? -9.385 -2.916 -4.786 1.00 93.19 90 SER A C 1
ATOM 649 O O . SER A 1 90 ? -10.046 -3.345 -3.842 1.00 93.19 90 SER A O 1
ATOM 651 N N . ARG A 1 91 ? -8.298 -3.563 -5.229 1.00 93.56 91 ARG A N 1
ATOM 652 C CA . ARG A 1 91 ? -7.798 -4.818 -4.643 1.00 93.56 91 ARG A CA 1
ATOM 653 C C . ARG A 1 91 ? -7.034 -4.601 -3.345 1.00 93.56 91 ARG A C 1
ATOM 655 O O . ARG A 1 91 ? -6.756 -5.583 -2.653 1.00 93.56 91 ARG A O 1
ATOM 662 N N . PHE A 1 92 ? -6.703 -3.357 -3.010 1.00 95.81 92 PHE A N 1
ATOM 663 C CA . PHE A 1 92 ? -5.905 -3.009 -1.845 1.00 95.81 92 PHE A CA 1
ATOM 664 C C . PHE A 1 92 ? -6.683 -2.151 -0.849 1.00 95.81 92 PHE A C 1
ATOM 666 O O . PHE A 1 92 ? -7.469 -1.269 -1.197 1.00 95.81 92 PHE A O 1
ATOM 673 N N . VAL A 1 93 ? -6.363 -2.359 0.422 1.00 96.38 93 VAL A N 1
ATOM 674 C CA . VAL A 1 93 ? -6.580 -1.386 1.482 1.00 96.38 93 VAL A CA 1
ATOM 675 C C . VAL A 1 93 ? -5.367 -0.468 1.512 1.00 96.38 93 VAL A C 1
ATOM 677 O O . VAL A 1 93 ? -4.270 -0.895 1.870 1.00 96.38 93 VAL A O 1
ATOM 680 N N . TRP A 1 94 ? -5.575 0.784 1.120 1.00 96.88 94 TRP A N 1
ATOM 681 C CA . TRP A 1 94 ? -4.558 1.830 1.158 1.00 96.88 94 TRP A CA 1
ATOM 682 C C . TRP A 1 94 ? -4.527 2.486 2.535 1.00 96.88 94 TRP A C 1
ATOM 684 O O . TRP A 1 94 ? -5.565 2.941 3.018 1.00 96.88 94 TRP A O 1
ATOM 694 N N . VAL A 1 95 ? -3.351 2.509 3.160 1.00 96.38 95 VAL A N 1
ATOM 695 C CA . VAL A 1 95 ? -3.141 3.045 4.511 1.00 96.38 95 VAL A CA 1
ATOM 696 C C . VAL A 1 95 ? -1.854 3.857 4.594 1.00 96.38 95 VAL A C 1
ATOM 698 O O . VAL A 1 95 ? -0.877 3.555 3.904 1.00 96.38 95 VAL A O 1
ATOM 701 N N . SER A 1 96 ? -1.812 4.844 5.482 1.00 94.38 96 SER A N 1
ATOM 702 C CA . SER A 1 96 ? -0.606 5.644 5.725 1.00 94.38 96 SER A CA 1
ATOM 703 C C . SER A 1 96 ? 0.502 4.784 6.350 1.00 94.38 96 SER A C 1
ATOM 705 O O . SER A 1 96 ? 0.280 4.074 7.340 1.00 94.38 96 SER A O 1
ATOM 707 N N . HIS A 1 97 ? 1.725 4.819 5.816 1.00 93.81 97 HIS A N 1
ATOM 708 C CA . HIS A 1 97 ? 2.850 4.020 6.316 1.00 93.81 97 HIS A CA 1
ATOM 709 C C . HIS A 1 97 ? 4.213 4.595 5.921 1.00 93.81 97 HIS A C 1
ATOM 711 O O . HIS A 1 97 ? 4.486 4.741 4.734 1.00 93.81 97 HIS A O 1
ATOM 717 N N . MET A 1 98 ? 5.080 4.826 6.923 1.00 88.31 98 MET A N 1
ATOM 718 C CA . MET A 1 98 ? 6.468 5.290 6.744 1.00 88.31 98 MET A CA 1
ATOM 719 C C . MET A 1 98 ? 6.559 6.428 5.720 1.00 88.31 98 MET A C 1
ATOM 721 O O . MET A 1 98 ? 7.162 6.261 4.668 1.00 88.31 98 MET A O 1
ATOM 725 N N . GLU A 1 99 ? 5.849 7.529 5.997 1.00 89.38 99 GLU A N 1
ATOM 726 C CA . GLU A 1 99 ? 5.809 8.746 5.155 1.00 89.38 99 GLU A CA 1
ATOM 727 C C . GLU A 1 99 ? 5.246 8.546 3.736 1.00 89.38 99 GLU A C 1
ATOM 729 O O . GLU A 1 99 ? 5.214 9.468 2.928 1.00 89.38 99 GLU A O 1
ATOM 734 N N . GLY A 1 100 ? 4.711 7.358 3.460 1.00 95.06 100 GLY A N 1
ATOM 735 C CA . GLY A 1 100 ? 4.075 7.000 2.208 1.00 95.06 100 GLY A CA 1
ATOM 736 C C . GLY A 1 100 ? 2.728 6.312 2.403 1.00 95.06 100 GLY A C 1
ATOM 737 O O . GLY A 1 100 ? 2.094 6.368 3.462 1.00 95.06 100 GLY A O 1
ATOM 738 N N . MET A 1 101 ? 2.299 5.625 1.353 1.00 97.12 101 MET A N 1
ATOM 739 C CA . MET A 1 101 ? 1.061 4.866 1.292 1.00 97.12 101 MET A CA 1
ATOM 740 C C . MET A 1 101 ? 1.371 3.392 1.048 1.00 97.12 101 MET A C 1
ATOM 742 O O . MET A 1 101 ? 2.091 3.040 0.116 1.00 97.12 101 MET A O 1
ATOM 746 N N . LEU A 1 102 ? 0.818 2.524 1.890 1.00 96.94 102 LEU A N 1
ATOM 747 C CA . LEU A 1 102 ? 0.916 1.074 1.781 1.00 96.94 102 LEU A CA 1
ATOM 748 C C . LEU A 1 102 ? -0.417 0.509 1.287 1.00 96.94 102 LEU A C 1
ATOM 750 O O . LEU A 1 102 ? -1.454 0.718 1.909 1.00 96.94 102 LEU A O 1
ATOM 754 N N . GLY A 1 103 ? -0.379 -0.235 0.191 1.00 97.19 103 GLY A N 1
ATOM 755 C CA . GLY A 1 103 ? -1.459 -1.075 -0.301 1.00 97.19 103 GLY A CA 1
ATOM 756 C C . GLY A 1 103 ? -1.331 -2.486 0.248 1.00 97.19 103 GLY A C 1
ATOM 757 O O . GLY A 1 103 ? -0.429 -3.233 -0.142 1.00 97.19 103 GLY A O 1
ATOM 758 N N . ILE A 1 104 ? -2.260 -2.861 1.125 1.00 96.00 104 ILE A N 1
ATOM 759 C CA . ILE A 1 104 ? -2.406 -4.219 1.658 1.00 96.00 104 ILE A CA 1
ATOM 760 C C . ILE A 1 104 ? -3.495 -4.927 0.842 1.00 96.00 104 ILE A C 1
ATOM 762 O O . ILE A 1 104 ? -4.643 -4.483 0.889 1.00 96.00 104 ILE A O 1
ATOM 766 N N . PRO A 1 105 ? -3.204 -6.001 0.088 1.00 94.56 105 PRO A N 1
ATOM 767 C CA . PRO A 1 105 ? -4.226 -6.687 -0.692 1.00 94.56 105 PRO A CA 1
ATOM 768 C C . PRO A 1 105 ? -5.349 -7.225 0.189 1.00 94.56 105 PRO A C 1
ATOM 770 O O . PRO A 1 105 ? -5.093 -7.872 1.200 1.00 94.56 105 PRO A O 1
ATOM 773 N N . HIS A 1 106 ? -6.599 -7.070 -0.240 1.00 93.56 106 HIS A N 1
ATOM 774 C CA . HIS A 1 106 ? -7.744 -7.638 0.473 1.00 93.56 106 HIS A CA 1
ATOM 775 C C . HIS A 1 106 ? -7.604 -9.148 0.697 1.00 93.56 106 HIS A C 1
ATOM 777 O O . HIS A 1 106 ? -7.928 -9.641 1.773 1.00 93.56 106 HIS A O 1
ATOM 783 N N . ARG A 1 107 ? -7.062 -9.872 -0.292 1.00 92.31 107 ARG A N 1
ATOM 784 C CA . ARG A 1 107 ? -6.854 -11.327 -0.217 1.00 92.31 107 ARG A CA 1
ATOM 785 C C . ARG A 1 107 ? -5.868 -11.772 0.866 1.00 92.31 107 ARG A C 1
ATOM 787 O O . ARG A 1 107 ? -5.926 -12.930 1.255 1.00 92.31 107 ARG A O 1
ATOM 794 N N . SER A 1 108 ? -4.964 -10.894 1.310 1.00 93.25 108 SER A N 1
ATOM 795 C CA . SER A 1 108 ? -3.959 -11.232 2.324 1.00 93.25 108 SER A CA 1
ATOM 796 C C . SER A 1 108 ? -4.399 -10.865 3.739 1.00 93.25 108 SER A C 1
ATOM 798 O O . SER A 1 108 ? -3.726 -11.244 4.695 1.00 93.25 108 SER A O 1
ATOM 800 N N . ILE A 1 109 ? -5.516 -10.142 3.901 1.00 94.81 109 ILE A N 1
ATOM 801 C CA . ILE A 1 109 ? -6.058 -9.769 5.211 1.00 94.81 109 ILE A CA 1
ATOM 802 C C . ILE A 1 109 ? -6.721 -10.992 5.838 1.00 94.81 109 ILE A C 1
ATOM 804 O O . ILE A 1 109 ? -7.722 -11.507 5.346 1.00 94.81 109 ILE A O 1
ATOM 808 N N . ARG A 1 110 ? -6.174 -11.429 6.970 1.00 95.31 110 ARG A N 1
ATOM 809 C CA . ARG A 1 110 ? -6.653 -12.587 7.732 1.00 95.31 110 ARG A CA 1
ATOM 810 C C . ARG A 1 110 ? -7.642 -12.198 8.818 1.00 95.31 110 ARG A C 1
ATOM 812 O O . ARG A 1 110 ? -8.550 -12.961 9.127 1.00 95.31 110 ARG A O 1
ATOM 819 N N . ALA A 1 111 ? -7.441 -11.033 9.427 1.00 94.56 111 ALA A N 1
ATOM 820 C CA . ALA A 1 111 ? -8.302 -10.537 10.488 1.00 94.56 111 ALA A CA 1
ATOM 821 C C . ALA A 1 111 ? -8.197 -9.017 10.631 1.00 94.56 111 ALA A C 1
ATOM 823 O O . ALA A 1 111 ? -7.164 -8.405 10.345 1.00 94.56 111 ALA A O 1
ATOM 824 N N . LEU A 1 112 ? -9.278 -8.426 11.133 1.00 95.88 112 LEU A N 1
ATOM 825 C CA . LEU A 1 112 ? -9.360 -7.023 11.512 1.00 95.88 112 LEU A CA 1
ATOM 826 C C . LEU A 1 112 ? -9.737 -6.945 12.990 1.00 95.88 112 LEU A C 1
ATOM 828 O O . LEU A 1 112 ? -10.658 -7.628 13.434 1.00 95.88 112 LEU A O 1
ATOM 832 N N . PHE A 1 113 ? -9.048 -6.096 13.743 1.00 95.31 113 PHE A N 1
ATOM 833 C CA . PHE A 1 113 ? -9.409 -5.774 15.121 1.00 95.31 113 PHE A CA 1
ATOM 834 C C . PHE A 1 113 ? -9.541 -4.264 15.264 1.00 95.31 113 PHE A C 1
ATOM 836 O O . PHE A 1 113 ? -8.576 -3.541 15.016 1.00 95.31 113 PHE A O 1
ATOM 843 N N . PHE A 1 114 ? -10.713 -3.795 15.683 1.00 96.00 114 PHE A N 1
ATOM 844 C CA . PHE A 1 114 ? -10.984 -2.380 15.893 1.00 96.00 114 PHE A CA 1
ATOM 845 C C . PHE A 1 114 ? -11.296 -2.094 17.361 1.00 96.00 114 PHE A C 1
ATOM 847 O O . PHE A 1 114 ? -12.146 -2.747 17.964 1.00 96.00 114 PHE A O 1
ATOM 854 N N . ALA A 1 115 ? -10.622 -1.090 17.911 1.00 95.81 115 ALA A N 1
ATOM 855 C CA . ALA A 1 115 ? -10.945 -0.471 19.185 1.00 95.81 115 ALA A CA 1
ATOM 856 C C . ALA A 1 115 ? -11.356 0.982 18.923 1.00 95.81 115 ALA A C 1
ATOM 858 O O . ALA A 1 115 ? -10.604 1.737 18.304 1.00 95.81 115 ALA A O 1
ATOM 859 N N . ALA A 1 116 ? -12.551 1.361 19.376 1.00 94.31 116 ALA A N 1
ATOM 860 C CA . ALA A 1 116 ? -13.035 2.734 19.273 1.00 94.31 116 ALA A CA 1
ATOM 861 C C . ALA A 1 116 ? -12.189 3.689 20.133 1.00 94.31 116 ALA A C 1
ATOM 863 O O . ALA A 1 116 ? -11.489 3.255 21.049 1.00 94.31 116 ALA A O 1
ATOM 864 N N . ALA A 1 117 ? -12.255 4.986 19.831 1.00 94.25 117 ALA A N 1
ATOM 865 C CA . ALA A 1 117 ? -11.573 5.999 20.625 1.00 94.25 117 ALA A CA 1
ATOM 866 C C . ALA A 1 117 ? -12.110 6.040 22.068 1.00 94.25 117 ALA A C 1
ATOM 868 O O . ALA A 1 117 ? -13.315 5.955 22.308 1.00 94.25 117 ALA A O 1
ATOM 869 N N . GLU A 1 118 ? -11.201 6.225 23.020 1.00 95.06 118 GLU A N 1
ATOM 870 C CA . GLU A 1 118 ? -11.477 6.518 24.428 1.00 95.06 118 GLU A CA 1
ATOM 871 C C . GLU A 1 118 ? -10.979 7.944 24.736 1.00 95.06 118 GLU A C 1
ATOM 873 O O . GLU A 1 118 ? -10.114 8.449 24.020 1.00 95.06 118 GLU A O 1
ATOM 878 N N . PRO A 1 119 ? -11.427 8.607 25.821 1.00 94.31 119 PRO A N 1
ATOM 879 C CA . PRO A 1 119 ? -10.978 9.968 26.149 1.00 94.31 119 PRO A CA 1
ATOM 880 C C . PRO A 1 119 ? -9.451 10.154 26.200 1.00 94.31 119 PRO A C 1
ATOM 882 O O . PRO A 1 119 ? -8.957 11.254 25.974 1.00 94.31 119 PRO A O 1
ATOM 885 N N . SER A 1 120 ? -8.703 9.088 26.495 1.00 93.19 120 SER A N 1
ATOM 886 C CA . SER A 1 120 ? -7.241 9.088 26.595 1.00 93.19 120 SER A CA 1
ATOM 887 C C . SER A 1 120 ? -6.527 8.315 25.482 1.00 93.19 120 SER A C 1
ATOM 889 O O . SER A 1 120 ? -5.298 8.227 25.513 1.00 93.19 120 SER A O 1
ATOM 891 N N . LYS A 1 121 ? -7.251 7.729 24.517 1.00 94.44 121 LYS A N 1
ATOM 892 C CA . LYS A 1 121 ? -6.658 6.894 23.461 1.00 94.44 121 LYS A CA 1
ATOM 893 C C . LYS A 1 121 ? -7.363 7.099 22.122 1.00 94.44 121 LYS A C 1
ATOM 895 O O . LYS A 1 121 ? -8.589 6.998 22.068 1.00 94.44 121 LYS A O 1
ATOM 900 N N . PRO A 1 122 ? -6.621 7.310 21.024 1.00 96.44 122 PRO A N 1
ATOM 901 C CA . PRO A 1 122 ? -7.233 7.353 19.706 1.00 96.44 122 PRO A CA 1
ATOM 902 C C . PRO A 1 122 ? -7.837 5.988 19.347 1.00 96.44 122 PRO A C 1
ATOM 904 O O . PRO A 1 122 ? -7.413 4.949 19.860 1.00 96.44 122 PRO A O 1
ATOM 907 N N . ALA A 1 123 ? -8.802 5.991 18.424 1.00 96.88 123 ALA A N 1
ATOM 908 C CA . ALA A 1 123 ? -9.280 4.760 17.806 1.00 96.88 123 ALA A CA 1
ATOM 909 C C . ALA A 1 123 ? -8.104 3.995 17.185 1.00 96.88 123 ALA A C 1
ATOM 911 O O . ALA A 1 123 ? -7.139 4.603 16.719 1.00 96.88 123 ALA A O 1
ATOM 912 N N . LYS A 1 124 ? -8.179 2.667 17.167 1.00 97.56 124 LYS A N 1
ATOM 913 C CA . LYS A 1 124 ? -7.101 1.801 16.692 1.00 97.56 124 LYS A CA 1
ATOM 914 C C . LYS A 1 124 ? -7.661 0.671 15.849 1.00 97.56 124 LYS A C 1
ATOM 916 O O . LYS A 1 124 ? -8.503 -0.092 16.312 1.00 97.56 124 LYS A O 1
ATOM 921 N N . LEU A 1 125 ? -7.136 0.521 14.640 1.00 97.50 125 LEU A N 1
ATOM 922 C CA . LEU A 1 125 ? -7.404 -0.600 13.748 1.00 97.50 125 LEU A CA 1
ATOM 923 C C . LEU A 1 125 ? -6.117 -1.407 13.576 1.00 97.50 125 LEU A C 1
ATOM 925 O O . LEU A 1 125 ? -5.081 -0.867 13.193 1.00 97.50 125 LEU A O 1
ATOM 929 N N . ARG A 1 126 ? -6.178 -2.708 13.854 1.00 97.56 126 ARG A N 1
ATOM 930 C CA . ARG A 1 126 ? -5.121 -3.666 13.523 1.00 97.56 126 ARG A CA 1
ATOM 931 C C . ARG A 1 126 ? -5.570 -4.485 12.320 1.00 97.56 126 ARG A C 1
ATOM 933 O O . ARG A 1 126 ? -6.613 -5.135 12.379 1.00 97.56 126 ARG A O 1
ATOM 940 N N . ILE A 1 127 ? -4.776 -4.448 11.260 1.00 96.75 127 ILE A N 1
ATOM 941 C CA . ILE A 1 127 ? -4.958 -5.220 10.034 1.00 96.75 127 ILE A CA 1
ATOM 942 C C . ILE A 1 127 ? -3.918 -6.335 10.063 1.00 96.75 127 ILE A C 1
ATOM 944 O O . ILE A 1 127 ? -2.729 -6.082 9.879 1.00 96.75 127 ILE A O 1
ATOM 948 N N . ILE A 1 128 ? -4.362 -7.556 10.348 1.00 95.56 128 ILE A N 1
ATOM 949 C CA . ILE A 1 128 ? -3.501 -8.739 10.388 1.00 95.56 128 ILE A CA 1
ATOM 950 C C . ILE A 1 128 ? -3.488 -9.325 8.980 1.00 95.56 128 ILE A C 1
ATOM 952 O O . ILE A 1 128 ? -4.537 -9.754 8.492 1.00 95.56 128 ILE A O 1
ATOM 956 N N . HIS A 1 129 ? -2.328 -9.339 8.327 1.00 91.88 129 HIS A N 1
ATOM 957 C CA . HIS A 1 129 ? -2.164 -9.872 6.977 1.00 91.88 129 HIS A CA 1
ATOM 958 C C . HIS A 1 129 ? -0.988 -10.857 6.891 1.00 91.88 129 HIS A C 1
ATOM 960 O O . HIS A 1 129 ? -0.281 -11.076 7.868 1.00 91.88 129 HIS A O 1
ATOM 966 N N . ASP A 1 130 ? -0.794 -11.494 5.733 1.00 86.12 130 ASP A N 1
ATOM 967 C CA . ASP A 1 130 ? 0.141 -12.625 5.566 1.00 86.12 130 ASP A CA 1
ATOM 968 C C . ASP A 1 130 ? 1.593 -12.370 5.998 1.00 86.12 130 ASP A C 1
ATOM 970 O O . ASP A 1 130 ? 2.298 -13.314 6.346 1.00 86.12 130 ASP A O 1
ATOM 974 N N . ILE A 1 131 ? 2.039 -11.116 5.944 1.00 80.38 131 ILE A N 1
ATOM 975 C CA . ILE A 1 131 ? 3.442 -10.733 6.146 1.00 80.38 131 ILE A CA 1
ATOM 976 C C . ILE A 1 131 ? 3.651 -10.122 7.533 1.00 80.38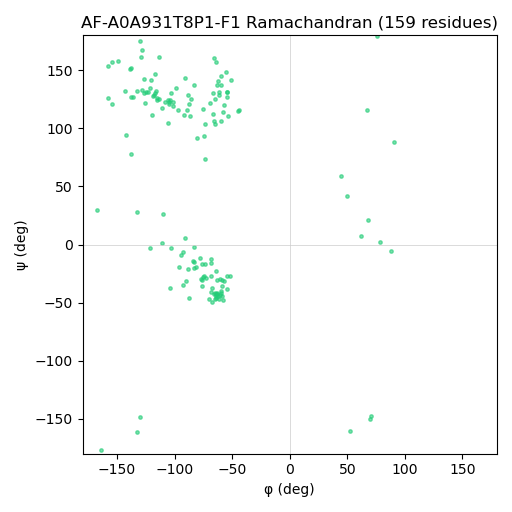 131 ILE A C 1
ATOM 978 O O . ILE A 1 131 ? 4.694 -10.340 8.141 1.00 80.38 131 ILE A O 1
ATOM 982 N N . ASP A 1 132 ? 2.684 -9.343 8.024 1.00 88.56 132 ASP A N 1
ATOM 983 C CA . ASP A 1 132 ? 2.824 -8.566 9.254 1.00 88.56 132 ASP A CA 1
ATOM 984 C C . ASP A 1 132 ? 1.451 -8.095 9.783 1.00 88.56 132 ASP A C 1
ATOM 986 O O . ASP A 1 132 ? 0.388 -8.415 9.240 1.00 88.56 132 ASP A O 1
ATOM 990 N N . THR A 1 133 ? 1.464 -7.320 10.866 1.00 94.25 133 THR A N 1
ATOM 991 C CA . THR A 1 133 ? 0.317 -6.577 11.379 1.00 94.25 133 THR A CA 1
ATOM 992 C C . THR A 1 133 ? 0.518 -5.081 11.192 1.00 94.25 133 THR A C 1
ATOM 994 O O . THR A 1 133 ? 1.359 -4.460 11.842 1.00 94.25 133 THR A O 1
ATOM 997 N N . LYS A 1 134 ? -0.349 -4.457 10.395 1.00 95.81 134 LYS A N 1
ATOM 998 C CA . LYS A 1 134 ? -0.399 -3.000 10.289 1.00 95.81 134 LYS A CA 1
ATOM 999 C C . LYS A 1 134 ? -1.341 -2.417 11.335 1.00 95.81 134 LYS A C 1
ATOM 1001 O O . LYS A 1 134 ? -2.503 -2.804 11.437 1.00 95.81 134 LYS A O 1
ATOM 1006 N N . VAL A 1 135 ? -0.845 -1.438 12.083 1.00 96.50 135 VAL A N 1
ATOM 1007 C CA . VAL A 1 135 ? -1.645 -0.629 13.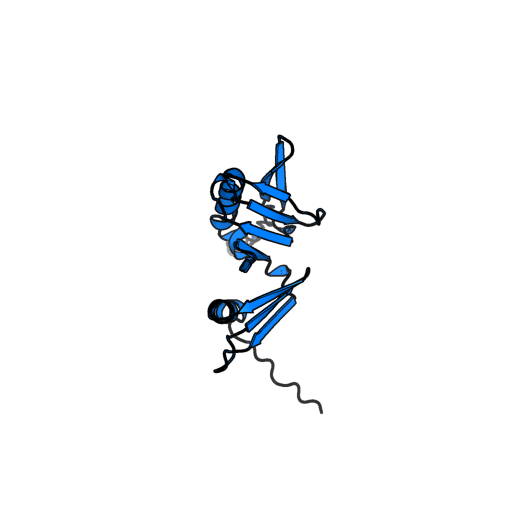005 1.00 96.50 135 VAL A CA 1
ATOM 1008 C C . VAL A 1 135 ? -1.924 0.734 12.381 1.00 96.50 135 VAL A C 1
ATOM 1010 O O . VAL A 1 135 ? -1.003 1.398 11.901 1.00 96.50 135 VAL A O 1
ATOM 1013 N N . VAL A 1 136 ? -3.191 1.135 12.407 1.00 96.62 136 VAL A N 1
ATOM 1014 C CA . VAL A 1 136 ? -3.682 2.463 12.025 1.00 96.62 136 VAL A CA 1
ATOM 1015 C C . VAL A 1 136 ? -4.389 3.070 13.233 1.00 96.62 136 VAL A C 1
ATOM 1017 O O . VAL A 1 136 ? -5.069 2.350 13.969 1.00 96.62 136 VAL A O 1
ATOM 1020 N N . GLU A 1 137 ? -4.229 4.373 13.455 1.00 96.44 137 GLU A N 1
ATOM 1021 C CA . GLU A 1 137 ? -4.790 5.071 14.616 1.00 96.44 137 GLU A CA 1
ATOM 1022 C C . GLU A 1 137 ? -5.573 6.331 14.212 1.00 96.44 137 GLU A C 1
ATOM 1024 O O . GLU A 1 137 ? -5.433 6.851 13.106 1.00 96.44 137 GLU A O 1
ATOM 1029 N N . GLY A 1 138 ? -6.432 6.811 15.111 1.00 96.19 138 GLY A N 1
ATOM 1030 C CA . GLY A 1 138 ? -7.205 8.040 14.933 1.00 96.19 138 GLY A CA 1
ATOM 1031 C C . GLY A 1 138 ? -8.312 7.929 13.881 1.00 96.19 138 GLY A C 1
ATOM 1032 O O . GLY A 1 138 ? -8.924 6.878 13.698 1.00 96.19 138 GLY A O 1
ATOM 1033 N N . ALA A 1 139 ? -8.586 9.036 13.186 1.00 95.31 139 ALA A N 1
ATOM 1034 C CA . ALA A 1 139 ? -9.690 9.139 12.226 1.00 95.31 139 ALA A CA 1
ATOM 1035 C C . ALA A 1 139 ? -9.548 8.187 11.020 1.00 95.31 139 ALA A C 1
ATOM 1037 O O . ALA A 1 139 ? -10.551 7.711 10.477 1.00 95.31 139 ALA A O 1
ATOM 1038 N N . GLU A 1 140 ? -8.312 7.873 10.614 1.00 95.69 140 GLU A N 1
ATOM 1039 C CA . GLU A 1 140 ? -8.045 6.898 9.550 1.00 95.69 140 GLU A CA 1
ATOM 1040 C C . GLU A 1 140 ? -8.540 5.503 9.965 1.00 95.69 140 GLU A C 1
ATOM 1042 O O . GLU A 1 140 ? -9.228 4.835 9.191 1.00 95.69 140 GLU A O 1
ATOM 1047 N N . ALA A 1 141 ? -8.292 5.099 11.218 1.00 96.56 141 ALA A N 1
ATOM 1048 C CA . ALA A 1 141 ? -8.740 3.813 11.749 1.00 96.56 141 ALA A CA 1
ATOM 1049 C C . ALA A 1 141 ? -10.269 3.676 11.725 1.00 96.56 141 ALA A C 1
ATOM 1051 O O . ALA A 1 141 ? -10.789 2.638 11.317 1.00 96.56 141 ALA A O 1
ATOM 1052 N N . GLU A 1 142 ? -10.998 4.723 12.123 1.00 95.00 142 GLU A N 1
ATOM 1053 C CA . GLU A 1 142 ? -12.467 4.725 12.109 1.00 95.00 142 GLU A CA 1
ATOM 1054 C C . GLU A 1 142 ? -13.033 4.645 10.689 1.00 95.00 142 GLU A C 1
ATOM 1056 O O . GLU A 1 142 ? -13.992 3.912 10.429 1.00 95.00 142 GLU A O 1
ATOM 1061 N N . THR A 1 143 ? -12.434 5.394 9.762 1.00 94.88 143 THR A N 1
ATOM 1062 C CA . THR A 1 143 ? -12.852 5.435 8.356 1.00 94.88 143 THR A CA 1
ATOM 1063 C C . THR A 1 143 ? -12.640 4.080 7.690 1.00 94.88 143 THR A C 1
ATOM 1065 O O . THR A 1 143 ? -13.552 3.545 7.053 1.00 94.88 143 THR A O 1
ATOM 1068 N N . LEU A 1 144 ? -11.461 3.486 7.885 1.00 95.50 144 LEU A N 1
ATOM 1069 C CA . LEU A 1 144 ? -11.145 2.160 7.368 1.00 95.50 144 LEU A CA 1
ATOM 1070 C C . LEU A 1 144 ? -12.036 1.090 7.990 1.00 95.50 144 LEU A C 1
ATOM 1072 O O . LEU A 1 144 ? -12.545 0.242 7.263 1.00 95.50 144 LEU A O 1
ATOM 1076 N N . TRP A 1 145 ? -12.291 1.140 9.299 1.00 95.19 145 TRP A N 1
ATOM 1077 C CA . TRP A 1 145 ? -13.185 0.179 9.941 1.00 95.19 145 TRP A CA 1
ATOM 1078 C C . TRP A 1 145 ? -14.587 0.201 9.327 1.00 95.19 145 TRP A C 1
ATOM 1080 O O . TRP A 1 145 ? -15.100 -0.854 8.956 1.00 95.19 145 TRP A O 1
ATOM 1090 N N . LYS A 1 146 ? -15.184 1.385 9.137 1.00 92.38 146 LYS A N 1
ATOM 1091 C CA . LYS A 1 146 ? -16.497 1.526 8.481 1.00 92.38 146 LYS A CA 1
ATOM 1092 C C . LYS A 1 146 ? -16.493 0.972 7.054 1.00 92.38 146 LYS A C 1
ATOM 1094 O O . LYS A 1 146 ? -17.453 0.321 6.654 1.00 92.38 146 LYS A O 1
ATOM 1099 N N . LYS A 1 147 ? -15.414 1.201 6.298 1.00 91.94 147 LYS A N 1
ATOM 1100 C CA . LYS A 1 147 ? -15.264 0.689 4.927 1.00 91.94 147 LYS A CA 1
ATOM 1101 C C . LYS A 1 147 ? -15.113 -0.837 4.884 1.00 91.94 147 LYS A C 1
ATOM 1103 O O . LYS A 1 147 ? -15.675 -1.472 4.000 1.00 91.94 147 LYS A O 1
ATOM 1108 N N . LEU A 1 148 ? -14.346 -1.415 5.809 1.00 91.56 148 LEU A N 1
ATOM 1109 C CA . LEU A 1 148 ? -13.939 -2.824 5.765 1.00 91.56 14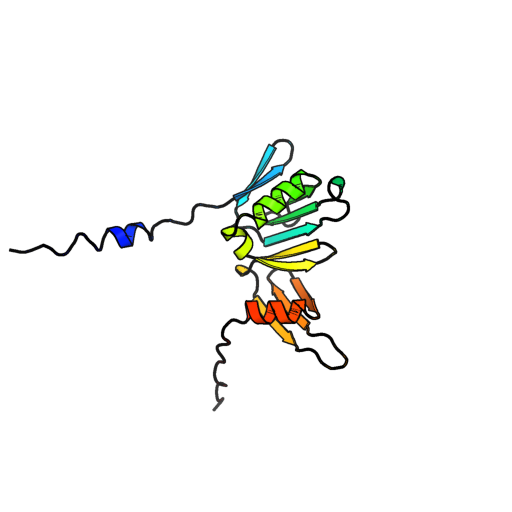8 LEU A CA 1
ATOM 1110 C C . LEU A 1 148 ? -14.899 -3.777 6.479 1.00 91.56 148 LEU A C 1
ATOM 1112 O O . LEU A 1 148 ? -15.007 -4.931 6.077 1.00 91.56 148 LEU A O 1
ATOM 1116 N N . SER A 1 149 ? -15.578 -3.324 7.533 1.00 86.88 149 SER A N 1
ATOM 1117 C CA . SER A 1 149 ? -16.494 -4.176 8.307 1.00 86.88 149 SER A CA 1
ATOM 1118 C C . SER A 1 149 ? -17.810 -4.472 7.582 1.00 86.88 149 SER A C 1
ATOM 1120 O O . SER A 1 149 ? -18.489 -5.431 7.948 1.00 86.88 149 SER A O 1
ATOM 1122 N N . GLY A 1 150 ? -18.149 -3.703 6.538 1.00 77.00 150 GLY A N 1
ATO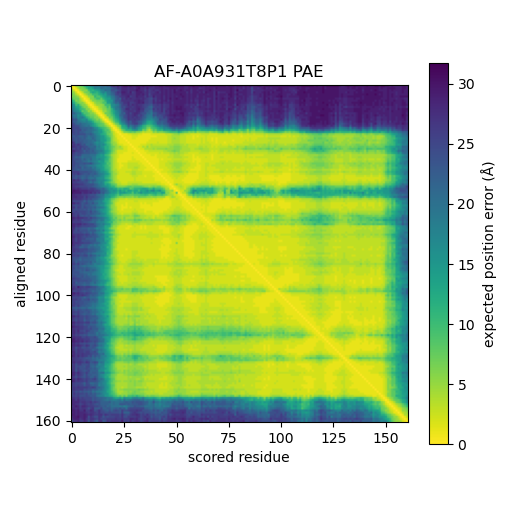M 1123 C CA . GLY A 1 150 ? -19.393 -3.863 5.783 1.00 77.00 150 GLY A CA 1
ATOM 1124 C C . GLY A 1 150 ? -20.639 -3.868 6.687 1.00 77.00 150 GLY A C 1
ATOM 1125 O O . GLY A 1 150 ? -20.595 -3.400 7.828 1.00 77.00 150 GLY A O 1
ATOM 1126 N N . PRO A 1 151 ? -21.781 -4.395 6.213 1.00 68.62 151 PRO A N 1
ATOM 1127 C CA . PRO A 1 151 ? -22.865 -4.770 7.109 1.00 68.62 151 PRO A CA 1
ATOM 1128 C C . PRO A 1 151 ? -22.386 -5.933 7.989 1.00 68.62 151 PRO A C 1
ATOM 1130 O O . PRO A 1 151 ? -22.255 -7.063 7.521 1.00 68.62 151 PRO A O 1
ATOM 1133 N N . LEU A 1 152 ? -22.104 -5.643 9.261 1.00 58.16 152 LEU A N 1
ATOM 1134 C CA . LEU A 1 152 ? -21.699 -6.637 10.254 1.00 58.16 152 LEU A CA 1
ATOM 1135 C C . LEU A 1 152 ? -22.722 -7.780 10.306 1.00 58.16 152 LEU A C 1
ATOM 1137 O O . LEU A 1 152 ? -23.838 -7.610 10.800 1.00 58.16 152 LEU A O 1
ATOM 1141 N N . VAL A 1 153 ? -22.327 -8.964 9.841 1.00 61.03 153 VAL A N 1
ATOM 1142 C CA . VAL A 1 153 ? -23.063 -10.199 10.119 1.00 61.03 153 VAL A CA 1
ATOM 1143 C C . VAL A 1 153 ? -22.653 -10.649 11.515 1.00 61.03 153 VAL A C 1
ATOM 1145 O O . VAL A 1 153 ? -21.644 -11.326 11.701 1.00 61.03 153 VAL A O 1
ATOM 1148 N N . ILE A 1 154 ? -23.412 -10.220 12.521 1.00 62.12 154 ILE A N 1
ATOM 1149 C CA . ILE A 1 154 ? -23.225 -10.688 13.894 1.00 62.12 154 ILE A CA 1
ATOM 1150 C C . ILE A 1 154 ? -23.753 -12.123 13.949 1.00 62.12 154 ILE A C 1
ATOM 1152 O O . ILE A 1 154 ? -24.964 -12.346 13.953 1.00 62.12 154 ILE A O 1
ATOM 1156 N N . ALA A 1 155 ? -22.848 -13.102 13.962 1.00 59.47 155 ALA A N 1
ATOM 1157 C CA . ALA A 1 155 ? -23.227 -14.475 14.264 1.00 59.47 155 ALA A CA 1
ATOM 1158 C C . ALA A 1 155 ? -23.812 -14.510 15.690 1.00 59.47 155 ALA A C 1
ATOM 1160 O O . ALA A 1 155 ? -23.185 -13.972 16.609 1.00 59.47 155 ALA A O 1
ATOM 1161 N N . PRO A 1 156 ? -25.008 -15.092 15.899 1.00 50.50 156 PRO A N 1
ATOM 1162 C CA . PRO A 1 156 ? -25.565 -15.212 17.238 1.00 50.50 156 PRO A CA 1
ATOM 1163 C C . PRO A 1 156 ? -24.602 -16.024 18.117 1.00 50.50 156 PRO A C 1
ATOM 1165 O O . PRO A 1 156 ? -23.964 -16.953 17.612 1.00 50.50 156 PRO A O 1
ATOM 1168 N N . PRO A 1 157 ? -24.476 -15.700 19.416 1.00 58.38 157 PRO A N 1
ATOM 1169 C CA . PRO A 1 157 ? -23.608 -16.451 20.310 1.00 58.38 157 PRO A CA 1
ATOM 1170 C C . PRO A 1 157 ? -24.032 -17.919 20.297 1.00 58.38 157 PRO A C 1
ATOM 1172 O O . PRO A 1 157 ? -25.175 -18.251 20.624 1.00 58.38 157 PRO A O 1
ATOM 1175 N N . THR A 1 158 ? -23.114 -18.802 19.902 1.00 65.88 158 THR A N 1
ATOM 1176 C CA . THR A 1 158 ? -23.324 -20.245 19.976 1.00 65.88 158 THR A CA 1
ATOM 1177 C C . THR A 1 158 ? -23.560 -20.583 21.440 1.00 65.88 158 THR A C 1
ATOM 1179 O O . THR A 1 158 ? -22.647 -20.502 22.259 1.00 65.88 158 THR A O 1
ATOM 1182 N N . SER A 1 159 ? -24.806 -20.891 21.797 1.00 56.53 159 SER A N 1
ATOM 1183 C CA . SER A 1 159 ? -25.131 -21.340 23.146 1.00 56.53 159 SER A CA 1
ATOM 1184 C C . SER A 1 159 ? -24.436 -22.682 23.348 1.00 56.53 159 SER A C 1
ATOM 1186 O O . SER A 1 159 ? -24.859 -23.686 22.776 1.00 56.53 159 SER A O 1
ATOM 1188 N N . VAL A 1 160 ? -23.336 -22.688 24.098 1.00 56.88 160 VAL A N 1
ATOM 1189 C CA . VAL A 1 160 ? -22.708 -23.927 24.556 1.00 56.88 160 VAL A CA 1
ATOM 1190 C C . VAL A 1 160 ? -23.700 -24.565 25.527 1.00 56.88 160 VAL A C 1
ATOM 1192 O O . VAL A 1 160 ? -24.025 -23.965 26.551 1.00 56.88 160 VAL A O 1
ATOM 1195 N N . ARG A 1 161 ? -24.262 -25.710 25.134 1.00 60.00 161 ARG A N 1
ATOM 1196 C CA . ARG A 1 161 ? -25.087 -26.563 25.996 1.00 60.00 161 ARG A CA 1
ATOM 1197 C C . ARG A 1 161 ? -24.209 -27.543 26.751 1.00 60.00 161 ARG A C 1
ATOM 1199 O O . ARG A 1 161 ? -23.228 -28.014 26.134 1.00 60.00 161 ARG A O 1
#

Radius of gyration: 21.35 Å; Cα contacts (8 Å, |Δi|>4): 239; chains: 1; bounding box: 62×44×60 Å

Secondary structure (DSSP, 8-state):
---S-SSSHHHHHHGGG------EEEEEETTEEEEEEGGGEEEEEEE-TTTTTS-EEEEEETTEEEEEEEEHHHHHHHHHHHHH-HHHHTTEEEEEETTEEEEEEGGGEEEEEEE--BTTB--EEEEEESS-EEEEETHHHHHHHHHHH-S---PPP----

Sequence (161 aa):
MRIRVLLAALAVALSSLTAGAASWIVVPHMGGTLAINEDRVGTVWYSSEGEPAGATLRILYEGNAEGKVVTGAEAMAAWKAIQDDSALASRFVWVSHMEGMLGIPHRSIRALFFAAAEPSKPAKLRIIHDIDTKVVEGAEAETLWKKLSGPLVIAPPTSVR